Protein AF-A0A2E7L6V7-F1 (afdb_monomer)

Solvent-accessible surface area (backbone atoms only — not comparable to full-atom values): 5559 Å² total; per-residue (Å²): 116,68,71,61,56,53,53,53,53,52,56,51,52,53,55,54,58,60,67,68,71,63,79,80,83,72,82,75,73,57,62,66,57,50,54,50,49,60,50,43,75,73,68,57,79,59,90,92,52,82,79,77,80,49,75,49,62,51,98,85,68,48,78,46,48,50,69,78,49,65,98,52,96,78,87,86,82,90,79,81,90,126

Foldseek 3Di:
DVVVVVVVVVVVVVVVVVVVPDPPPDPPPPPVVVVVVVVCVVPPDDPPDDDDWDWDADPVRDIDICVVVPPDDDDDDDDDDD

Structure (mmCIF, N/CA/C/O backbone):
data_AF-A0A2E7L6V7-F1
#
_entry.id   AF-A0A2E7L6V7-F1
#
loop_
_atom_site.group_PDB
_atom_site.id
_atom_site.type_symbol
_atom_site.label_atom_id
_atom_site.label_alt_id
_atom_site.label_comp_id
_atom_site.label_asym_id
_atom_site.label_entity_id
_atom_site.label_seq_id
_atom_site.pdbx_PDB_ins_code
_atom_site.Cartn_x
_atom_site.Cartn_y
_atom_site.Cartn_z
_atom_site.occupancy
_atom_site.B_iso_or_equiv
_atom_site.auth_seq_id
_atom_site.auth_comp_id
_atom_site.auth_asym_id
_atom_site.auth_atom_id
_atom_site.pdbx_PDB_model_num
ATOM 1 N N . MET A 1 1 ? 46.940 -46.596 -39.662 1.00 62.03 1 MET A N 1
ATOM 2 C CA . MET A 1 1 ? 45.761 -45.701 -39.716 1.00 62.03 1 MET A CA 1
ATOM 3 C C . MET A 1 1 ? 44.952 -45.718 -38.410 1.00 62.03 1 MET A C 1
ATOM 5 O O . MET A 1 1 ? 44.642 -44.642 -37.922 1.00 62.03 1 MET A O 1
ATOM 9 N N . SER A 1 2 ? 44.724 -46.865 -37.751 1.00 69.62 2 SER A N 1
ATOM 10 C CA . SER A 1 2 ? 43.908 -46.926 -36.512 1.00 69.62 2 SER A CA 1
ATOM 11 C C . SER A 1 2 ? 44.448 -46.175 -35.284 1.00 69.62 2 SER A C 1
ATOM 13 O O . SER A 1 2 ? 43.660 -45.684 -34.486 1.00 69.62 2 SER A O 1
ATOM 15 N N . ARG A 1 3 ? 45.773 -46.034 -35.120 1.00 77.25 3 ARG A N 1
ATOM 16 C CA . ARG A 1 3 ? 46.357 -45.332 -33.956 1.00 77.25 3 ARG A CA 1
ATOM 17 C C . ARG A 1 3 ? 46.078 -43.825 -33.952 1.00 77.25 3 ARG A C 1
ATOM 19 O O . ARG A 1 3 ? 45.875 -43.250 -32.891 1.00 77.25 3 ARG A O 1
ATOM 26 N N . LEU A 1 4 ? 46.028 -43.208 -35.134 1.00 76.81 4 LEU A N 1
ATOM 27 C CA . LEU A 1 4 ? 45.753 -41.777 -35.280 1.00 76.81 4 LEU A CA 1
ATOM 28 C C . LEU A 1 4 ? 44.277 -41.473 -34.982 1.00 76.81 4 LEU A C 1
ATOM 30 O O . LEU A 1 4 ? 43.972 -40.565 -34.219 1.00 76.81 4 LEU A O 1
ATOM 34 N N . VAL A 1 5 ? 43.370 -42.297 -35.517 1.00 78.81 5 VAL A N 1
ATOM 35 C CA . VAL A 1 5 ? 41.918 -42.167 -35.311 1.00 78.81 5 VAL A CA 1
ATOM 36 C C . VAL A 1 5 ? 41.554 -42.323 -33.831 1.00 78.81 5 VAL A C 1
ATOM 38 O O . VAL A 1 5 ? 40.761 -41.544 -33.306 1.00 78.81 5 VAL A O 1
ATOM 41 N N . MET A 1 6 ? 42.186 -43.271 -33.131 1.00 79.00 6 MET A N 1
ATOM 42 C CA . MET A 1 6 ?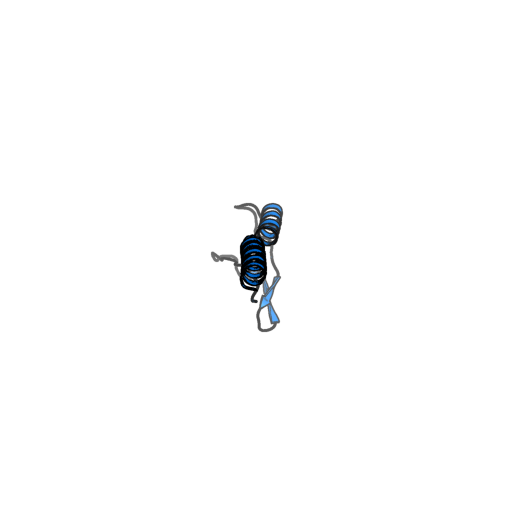 41.938 -43.496 -31.704 1.00 79.00 6 MET A CA 1
ATOM 43 C C . MET A 1 6 ? 42.435 -42.338 -30.827 1.00 79.00 6 MET A C 1
ATOM 45 O O . MET A 1 6 ? 41.773 -41.979 -29.857 1.00 79.00 6 MET A O 1
ATOM 49 N N . SER A 1 7 ? 43.557 -41.708 -31.195 1.00 80.69 7 SER A N 1
ATOM 50 C CA . SER A 1 7 ? 44.071 -40.534 -30.480 1.00 80.69 7 SER A CA 1
ATOM 51 C C . SER A 1 7 ? 43.148 -39.325 -30.630 1.00 80.69 7 SER A C 1
ATOM 53 O O . SER A 1 7 ? 42.879 -38.641 -29.648 1.00 80.69 7 SER A O 1
ATOM 55 N N . VAL A 1 8 ? 42.629 -39.079 -31.838 1.00 85.06 8 VAL A N 1
ATOM 56 C CA . VAL A 1 8 ? 41.713 -37.955 -32.096 1.00 85.06 8 VAL A CA 1
ATOM 57 C C . VAL A 1 8 ? 40.393 -38.141 -31.345 1.00 85.06 8 VAL A C 1
ATOM 59 O O . VAL A 1 8 ? 39.904 -37.194 -30.732 1.00 85.06 8 VAL A O 1
ATOM 62 N N . ALA A 1 9 ? 39.849 -39.362 -31.325 1.00 86.50 9 ALA A N 1
ATOM 63 C CA . ALA A 1 9 ? 38.621 -39.672 -30.595 1.00 86.50 9 ALA A CA 1
ATOM 64 C C . ALA A 1 9 ? 38.772 -39.459 -29.078 1.00 86.50 9 ALA A C 1
ATOM 66 O O . ALA A 1 9 ? 37.879 -38.897 -28.444 1.00 86.50 9 ALA A O 1
ATOM 67 N N . LEU A 1 10 ? 39.915 -39.852 -28.503 1.00 85.69 10 LEU A N 1
ATOM 68 C CA . LEU A 1 10 ? 40.190 -39.669 -27.078 1.00 85.69 10 LEU A CA 1
ATOM 69 C C . LEU A 1 10 ? 40.322 -38.184 -26.711 1.00 85.69 10 LEU A C 1
ATOM 71 O O . LEU A 1 10 ? 39.749 -37.743 -25.718 1.00 85.69 10 LEU A O 1
ATOM 75 N N . SER A 1 11 ? 41.021 -37.398 -27.534 1.00 85.06 11 SER A N 1
ATOM 76 C CA . SER A 1 11 ? 41.134 -35.949 -27.334 1.00 85.06 11 SER A CA 1
ATOM 77 C C . SER A 1 11 ? 39.774 -35.249 -27.415 1.00 85.06 11 SER A C 1
ATOM 79 O O . SER A 1 11 ? 39.494 -34.376 -26.595 1.00 85.06 11 SER A O 1
ATOM 81 N N . LEU A 1 12 ? 38.904 -35.660 -28.346 1.00 83.25 12 LEU A N 1
ATOM 82 C CA . LEU A 1 12 ? 37.549 -35.113 -28.457 1.00 83.25 12 LEU A CA 1
ATOM 83 C C . LEU A 1 12 ? 36.697 -35.443 -27.225 1.00 83.25 12 LEU A C 1
ATOM 85 O O . LEU A 1 12 ? 35.986 -34.579 -26.719 1.00 83.25 12 LEU A O 1
ATOM 89 N N . LEU A 1 13 ? 36.796 -36.677 -26.724 1.00 84.25 13 LEU A N 1
ATOM 90 C CA . LEU A 1 13 ? 36.067 -37.118 -25.538 1.00 84.25 13 LEU A CA 1
ATOM 91 C C . LEU A 1 13 ? 36.477 -36.316 -24.294 1.00 84.25 13 LEU A C 1
ATOM 93 O O . LEU A 1 13 ? 35.621 -35.906 -23.514 1.00 84.25 13 LEU A O 1
ATOM 97 N N . ILE A 1 14 ? 37.777 -36.047 -24.135 1.00 84.81 14 ILE A N 1
ATOM 98 C CA . ILE A 1 14 ? 38.310 -35.250 -23.021 1.00 84.81 14 ILE A CA 1
AT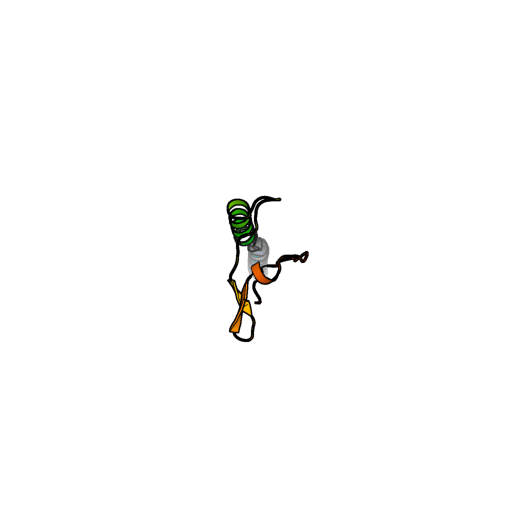OM 99 C C . ILE A 1 14 ? 37.801 -33.804 -23.092 1.00 84.81 14 ILE A C 1
ATOM 101 O O . ILE A 1 14 ? 37.369 -33.259 -22.078 1.00 84.81 14 ILE A O 1
ATOM 105 N N . LEU A 1 15 ? 37.794 -33.195 -24.282 1.00 80.25 15 LEU A N 1
ATOM 106 C CA . LEU A 1 15 ? 37.277 -31.835 -24.474 1.00 80.25 15 LEU A CA 1
ATOM 107 C C . LEU A 1 15 ? 35.770 -31.741 -24.187 1.00 80.25 15 LEU A C 1
ATOM 109 O O . LEU A 1 15 ? 35.317 -30.773 -23.576 1.00 80.25 15 LEU A O 1
ATOM 113 N N . LEU A 1 16 ? 34.999 -32.760 -24.575 1.00 78.69 16 LEU A N 1
ATOM 114 C CA . LEU A 1 16 ? 33.562 -32.829 -24.298 1.00 78.69 16 LEU A CA 1
ATOM 115 C C . LEU A 1 16 ? 33.265 -33.004 -22.803 1.00 78.69 16 LEU A C 1
ATOM 117 O O . LEU A 1 16 ? 32.359 -32.350 -22.286 1.00 78.69 16 LEU A O 1
ATOM 121 N N . LEU A 1 17 ? 34.042 -33.830 -22.094 1.00 76.94 17 LEU A N 1
ATOM 122 C CA . LEU A 1 17 ? 33.902 -33.986 -20.643 1.00 76.94 17 LEU A CA 1
ATOM 123 C C . LEU A 1 17 ? 34.235 -32.691 -19.890 1.00 76.94 17 LEU A C 1
ATOM 125 O O . LEU A 1 17 ? 33.575 -32.380 -18.900 1.00 76.94 17 LEU A O 1
ATOM 129 N N . TRP A 1 18 ? 35.220 -31.919 -20.360 1.00 73.88 18 TRP A N 1
ATOM 130 C CA . TRP A 1 18 ? 35.620 -30.672 -19.701 1.00 73.88 18 TRP A CA 1
ATOM 131 C C . TRP A 1 18 ? 34.564 -29.569 -19.839 1.00 73.88 18 TRP A C 1
ATOM 133 O O . TRP A 1 18 ? 34.309 -28.835 -18.885 1.00 73.88 18 TRP A O 1
ATOM 143 N N . ASN A 1 19 ? 33.896 -29.491 -20.993 1.00 70.75 19 ASN A N 1
ATOM 144 C CA . ASN A 1 19 ? 32.842 -28.502 -21.235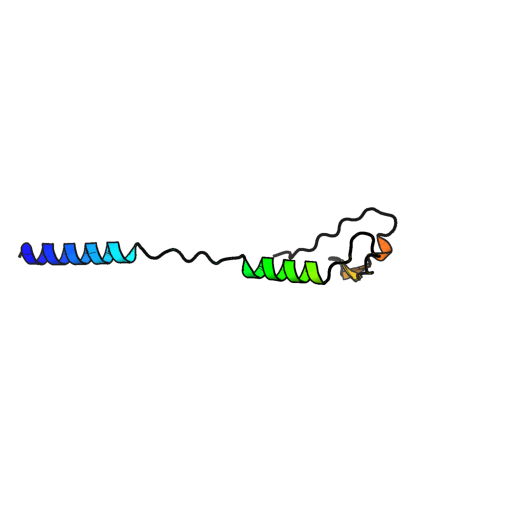 1.00 70.75 19 ASN A CA 1
ATOM 145 C C . ASN A 1 19 ? 31.536 -28.782 -20.474 1.00 70.75 19 ASN A C 1
ATOM 147 O O . ASN A 1 19 ? 30.710 -27.880 -20.339 1.00 70.75 19 ASN A O 1
ATOM 151 N N . HIS A 1 20 ? 31.335 -29.996 -19.953 1.00 63.25 20 HIS A N 1
ATOM 152 C CA . HIS A 1 20 ? 30.125 -30.343 -19.201 1.00 63.25 20 HIS A CA 1
ATOM 153 C C . HIS A 1 20 ? 30.122 -29.846 -17.747 1.00 63.25 20 HIS A C 1
ATOM 155 O O . HIS A 1 20 ? 29.076 -29.884 -17.100 1.00 63.25 20 HIS A O 1
ATOM 161 N N . LEU A 1 21 ? 31.256 -29.357 -17.234 1.00 62.50 21 LEU A N 1
ATOM 162 C CA . LEU A 1 21 ? 31.405 -28.909 -15.846 1.00 62.50 21 LEU A CA 1
ATOM 163 C C . LEU A 1 21 ? 31.299 -27.382 -15.688 1.00 62.50 21 LEU A C 1
ATOM 165 O O . LEU A 1 21 ? 31.942 -26.796 -14.821 1.00 62.50 21 LEU A O 1
ATOM 169 N N . ALA A 1 22 ? 30.502 -26.715 -16.525 1.00 65.44 22 ALA A N 1
ATOM 170 C CA . ALA A 1 22 ? 30.136 -25.325 -16.285 1.00 65.44 22 ALA A CA 1
ATOM 171 C C . ALA A 1 22 ? 29.013 -25.288 -15.230 1.00 65.44 22 ALA A C 1
ATOM 173 O O . ALA A 1 22 ? 27.915 -25.782 -15.505 1.00 65.44 22 ALA A O 1
ATOM 174 N N . PRO A 1 23 ? 29.236 -24.736 -14.022 1.00 62.81 23 PRO A N 1
ATOM 175 C CA . PRO A 1 23 ? 28.149 -24.538 -13.077 1.00 62.81 23 PRO A CA 1
ATOM 176 C C . PRO A 1 23 ? 27.131 -23.590 -13.713 1.00 62.81 23 PRO A C 1
ATOM 178 O O . PRO A 1 23 ? 27.467 -22.472 -14.103 1.00 62.81 23 PRO A O 1
ATOM 181 N N . ALA A 1 24 ? 25.884 -24.044 -13.833 1.00 63.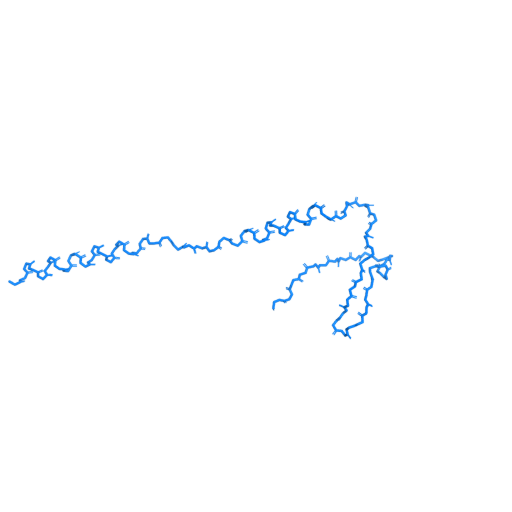19 24 ALA A N 1
ATOM 182 C CA . ALA A 1 24 ? 24.786 -23.197 -14.266 1.00 63.19 24 ALA A CA 1
ATOM 183 C C . ALA A 1 24 ? 24.694 -22.001 -13.306 1.00 63.19 24 ALA A C 1
ATOM 185 O O . ALA A 1 24 ? 24.344 -22.159 -12.136 1.00 63.19 24 ALA A O 1
ATOM 186 N N . GLN A 1 25 ? 25.043 -20.803 -13.782 1.00 61.59 25 GLN A N 1
ATOM 187 C CA . GLN A 1 25 ? 24.848 -19.569 -13.029 1.00 61.59 25 GLN A CA 1
ATOM 188 C C . GLN A 1 25 ? 23.341 -19.332 -12.896 1.00 61.59 25 GLN A C 1
ATOM 190 O O . GLN A 1 25 ? 22.705 -18.773 -13.787 1.00 61.59 25 GLN A O 1
ATOM 195 N N . GLN A 1 26 ? 22.751 -19.792 -11.793 1.00 61.31 26 GLN A N 1
ATOM 196 C CA . GLN A 1 26 ? 21.388 -19.426 -11.431 1.00 61.31 26 GLN A CA 1
ATOM 197 C C . GLN A 1 26 ? 21.383 -17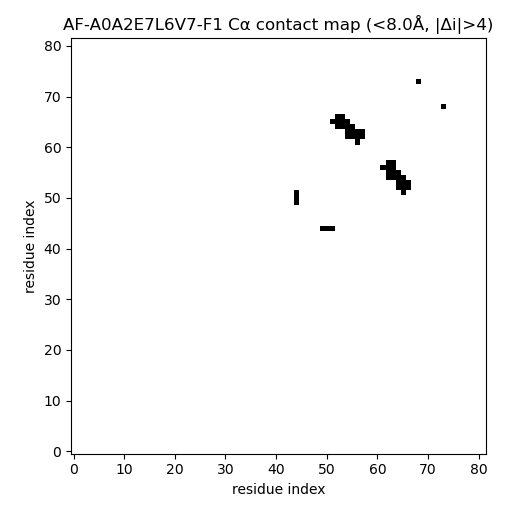.937 -11.053 1.00 61.31 26 GLN A C 1
ATOM 199 O O . GLN A 1 26 ? 22.131 -17.544 -10.152 1.00 61.31 26 GLN A O 1
ATOM 204 N N . PRO A 1 27 ? 20.578 -17.087 -11.716 1.00 59.78 27 PRO A N 1
ATOM 205 C CA . PRO A 1 27 ? 20.465 -15.690 -11.333 1.00 59.78 27 PRO A CA 1
ATOM 206 C C . PRO A 1 27 ? 19.905 -15.618 -9.910 1.00 59.78 27 PRO A C 1
ATOM 208 O O . PRO A 1 27 ? 18.782 -16.043 -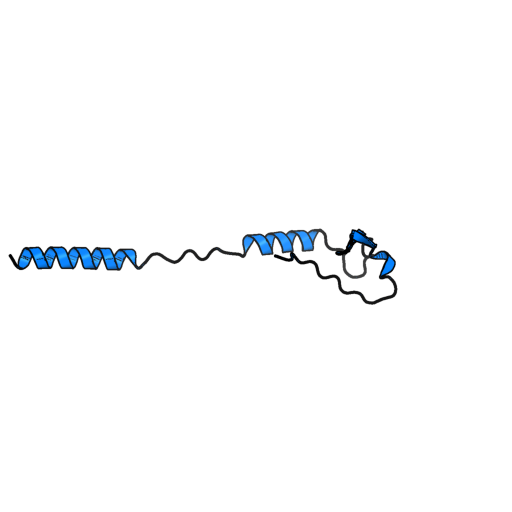9.637 1.00 59.78 27 PRO A O 1
ATOM 211 N N . SER A 1 28 ? 20.708 -15.103 -8.982 1.00 58.12 28 SER A N 1
ATOM 212 C CA . SER A 1 28 ? 20.311 -14.881 -7.598 1.00 58.12 28 SER A CA 1
ATOM 213 C C . SER A 1 28 ? 19.282 -13.749 -7.543 1.00 58.12 28 SER A C 1
ATOM 215 O O . SER A 1 28 ? 19.600 -12.567 -7.449 1.00 58.12 28 SER A O 1
ATOM 217 N N . SER A 1 29 ? 18.002 -14.111 -7.563 1.00 60.72 29 SER A N 1
ATOM 218 C CA . SER A 1 29 ? 16.866 -13.194 -7.390 1.00 60.72 29 SER A CA 1
ATOM 219 C C . SER A 1 29 ? 16.783 -12.560 -5.986 1.00 60.72 29 SER A C 1
ATOM 221 O O . SER A 1 29 ? 15.770 -11.956 -5.632 1.00 60.72 29 SER A O 1
ATOM 223 N N . SER A 1 30 ? 17.810 -12.726 -5.147 1.00 63.41 30 SER A N 1
ATOM 224 C CA . SER A 1 30 ? 17.843 -12.253 -3.763 1.00 63.41 30 SER A CA 1
ATOM 225 C C . SER A 1 30 ? 18.047 -10.741 -3.656 1.00 63.41 30 SER A C 1
ATOM 227 O O . SER A 1 30 ? 17.495 -10.125 -2.748 1.00 63.41 30 SER A O 1
ATOM 229 N N . SER A 1 31 ? 18.765 -10.117 -4.594 1.00 76.44 31 SER A N 1
ATOM 230 C CA . SER A 1 31 ? 19.161 -8.705 -4.480 1.00 76.44 31 SER A CA 1
ATOM 231 C C . SER A 1 31 ? 17.972 -7.736 -4.517 1.00 76.44 31 SER A C 1
ATOM 233 O O . SER A 1 31 ? 17.866 -6.853 -3.666 1.00 76.44 31 SER A O 1
ATOM 235 N N . GLY A 1 32 ? 17.037 -7.927 -5.455 1.00 83.38 32 GLY A N 1
ATOM 236 C CA . GLY A 1 32 ? 15.878 -7.045 -5.626 1.00 83.38 32 GLY A CA 1
ATOM 237 C C . GLY A 1 32 ? 14.886 -7.118 -4.463 1.00 83.38 32 GLY A C 1
ATOM 238 O O . GLY A 1 32 ? 14.484 -6.089 -3.918 1.00 83.38 32 GLY A O 1
ATOM 239 N N . ARG A 1 33 ? 14.530 -8.335 -4.028 1.00 83.44 33 ARG A N 1
ATOM 240 C CA . ARG A 1 33 ? 13.621 -8.543 -2.887 1.00 83.44 33 ARG A CA 1
ATOM 241 C C . ARG A 1 33 ? 14.219 -7.997 -1.592 1.00 83.44 33 ARG A C 1
ATOM 243 O O . ARG A 1 33 ? 13.521 -7.335 -0.832 1.00 83.44 33 ARG A O 1
ATOM 250 N N . GLN A 1 34 ? 15.506 -8.244 -1.356 1.00 88.25 34 GLN A N 1
ATOM 251 C CA . GLN A 1 34 ? 16.185 -7.772 -0.153 1.00 88.25 34 GLN A CA 1
ATOM 252 C C . GLN A 1 34 ? 16.264 -6.240 -0.109 1.00 88.25 34 GLN A C 1
ATOM 254 O O . GLN A 1 34 ? 16.013 -5.646 0.9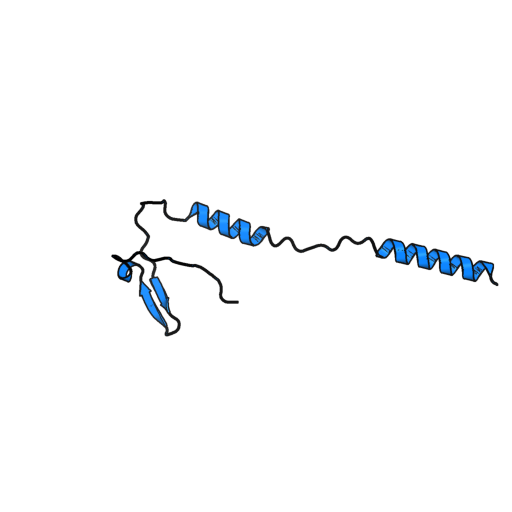36 1.00 88.25 34 GLN A O 1
ATOM 259 N N . ALA A 1 35 ? 16.528 -5.588 -1.245 1.00 88.38 35 ALA A N 1
ATOM 260 C CA . ALA A 1 35 ? 16.501 -4.130 -1.334 1.00 88.38 35 ALA A CA 1
ATOM 261 C C . ALA A 1 35 ? 15.099 -3.549 -1.068 1.00 88.38 35 ALA A C 1
ATOM 263 O O . ALA A 1 35 ? 14.984 -2.521 -0.401 1.00 88.38 35 ALA A O 1
ATOM 264 N N . MET A 1 36 ? 14.038 -4.202 -1.560 1.00 86.38 36 MET A N 1
ATOM 265 C CA . MET A 1 36 ? 12.650 -3.810 -1.280 1.00 86.38 36 MET A CA 1
ATOM 266 C C . MET A 1 36 ? 12.334 -3.924 0.215 1.00 86.38 36 MET A C 1
ATOM 268 O O . MET A 1 36 ? 11.843 -2.965 0.807 1.00 86.38 36 MET A O 1
ATOM 272 N N . GLN A 1 37 ? 12.685 -5.056 0.833 1.00 88.38 37 GLN A N 1
ATOM 273 C CA . GLN A 1 37 ? 12.460 -5.287 2.259 1.00 88.38 37 GLN A CA 1
ATOM 274 C C . GLN A 1 37 ? 13.160 -4.221 3.110 1.00 88.38 37 GLN A C 1
ATOM 276 O O . GLN A 1 37 ? 12.523 -3.556 3.914 1.00 88.38 37 GLN A O 1
ATOM 281 N N . GLN A 1 38 ? 14.440 -3.952 2.843 1.00 91.56 38 GLN A N 1
ATOM 282 C CA . GLN A 1 38 ? 15.204 -2.940 3.580 1.00 91.56 38 GLN A CA 1
ATOM 283 C C . GLN A 1 38 ? 14.654 -1.516 3.436 1.00 91.56 38 GLN A C 1
ATOM 285 O O . GLN A 1 38 ? 14.937 -0.664 4.280 1.00 91.56 38 GLN A O 1
ATOM 290 N N . ARG A 1 39 ? 13.965 -1.202 2.333 1.00 90.06 39 ARG A N 1
ATOM 291 C CA . ARG A 1 39 ? 13.293 0.094 2.156 1.00 90.06 39 ARG A CA 1
ATOM 292 C C . ARG A 1 39 ? 12.000 0.140 2.955 1.00 90.06 39 ARG A C 1
ATOM 294 O O . ARG A 1 39 ? 11.750 1.146 3.607 1.00 90.06 39 ARG A O 1
ATOM 301 N N . PHE A 1 40 ? 11.226 -0.943 2.920 1.00 88.31 40 PHE A N 1
ATOM 302 C CA . PHE A 1 40 ? 10.007 -1.069 3.706 1.00 88.31 40 PHE A CA 1
ATOM 303 C C . PHE A 1 40 ? 10.311 -0.969 5.201 1.00 88.31 40 PHE A C 1
ATOM 305 O O . PHE A 1 40 ? 9.764 -0.097 5.858 1.00 88.31 40 PHE A O 1
ATOM 312 N N . ASP A 1 41 ? 11.269 -1.745 5.708 1.00 90.00 41 ASP A N 1
ATOM 313 C CA . ASP A 1 41 ? 11.639 -1.748 7.130 1.00 90.00 41 ASP A CA 1
ATOM 314 C C . ASP A 1 41 ? 12.078 -0.363 7.639 1.00 90.00 41 ASP A C 1
ATOM 316 O O . ASP A 1 41 ? 11.904 -0.046 8.810 1.00 90.00 41 ASP A O 1
ATOM 320 N N . ARG A 1 42 ? 12.642 0.478 6.760 1.00 91.56 42 ARG A N 1
ATOM 321 C CA . ARG A 1 42 ? 13.078 1.843 7.098 1.00 91.56 42 ARG A CA 1
ATOM 322 C C . ARG A 1 42 ? 11.971 2.893 7.044 1.00 91.56 42 ARG A C 1
ATOM 324 O O . ARG A 1 42 ? 12.134 3.945 7.652 1.00 91.56 42 ARG A O 1
ATOM 331 N N . ALA A 1 43 ? 10.917 2.664 6.266 1.00 89.38 43 ALA A N 1
ATOM 332 C CA . ALA A 1 43 ? 9.893 3.669 5.970 1.00 89.38 43 ALA A CA 1
ATOM 333 C C . ALA A 1 43 ? 8.491 3.283 6.462 1.00 89.38 43 ALA A C 1
ATOM 335 O O . ALA A 1 43 ? 7.588 4.120 6.447 1.00 89.38 43 ALA A O 1
ATOM 336 N N . ALA A 1 44 ? 8.287 2.025 6.854 1.00 89.69 44 ALA A N 1
ATOM 337 C CA . ALA A 1 44 ? 7.012 1.542 7.348 1.00 89.69 44 ALA A CA 1
ATOM 338 C C . ALA A 1 44 ? 6.646 2.240 8.670 1.00 89.69 44 ALA A C 1
ATOM 340 O O . ALA A 1 44 ? 7.516 2.434 9.521 1.00 89.69 44 ALA A O 1
ATOM 341 N N . PRO A 1 45 ? 5.365 2.594 8.868 1.00 90.00 45 PRO A N 1
ATOM 342 C CA . PRO A 1 45 ? 4.889 3.074 10.157 1.00 90.00 45 PRO A CA 1
ATOM 343 C C . PRO A 1 45 ? 5.091 2.022 11.251 1.00 90.00 45 PRO A C 1
ATOM 345 O O . PRO A 1 45 ? 4.906 0.825 11.022 1.00 90.00 45 PRO A O 1
ATOM 348 N N . GLU A 1 46 ? 5.415 2.473 12.460 1.00 92.00 46 GLU A N 1
ATOM 349 C CA . GLU A 1 46 ? 5.501 1.599 13.628 1.00 92.00 46 GLU A CA 1
ATOM 350 C C . GLU A 1 46 ? 4.121 1.037 14.000 1.00 92.00 46 GLU A C 1
ATOM 352 O O . GLU A 1 46 ? 3.082 1.671 13.781 1.00 92.00 46 GLU A O 1
ATOM 357 N N . LEU A 1 47 ? 4.093 -0.145 14.616 1.00 90.44 47 LEU A N 1
ATOM 358 C CA . LEU A 1 47 ? 2.848 -0.731 15.108 1.00 90.44 47 LEU A CA 1
ATOM 359 C C . LEU A 1 47 ? 2.218 0.166 16.182 1.00 90.44 47 LEU A C 1
ATOM 361 O O . LEU A 1 47 ? 2.880 0.594 17.121 1.00 90.44 47 LEU A O 1
ATOM 365 N N . GLY A 1 48 ? 0.920 0.438 16.038 1.00 91.38 48 GLY A N 1
ATOM 366 C CA . GLY A 1 48 ? 0.178 1.335 16.929 1.00 91.38 48 GLY A CA 1
ATOM 367 C C . GLY A 1 48 ? 0.333 2.825 16.606 1.00 91.38 48 GLY A C 1
ATOM 368 O O . GLY A 1 48 ? -0.420 3.631 17.151 1.00 91.38 48 GLY A O 1
ATOM 369 N N . SER A 1 49 ? 1.242 3.199 15.700 1.00 92.25 49 SER A N 1
ATOM 370 C CA . SER A 1 49 ? 1.316 4.569 15.189 1.00 92.25 49 SER A CA 1
ATOM 371 C C . SER A 1 49 ? 0.162 4.871 14.225 1.00 92.25 49 SER A C 1
ATOM 373 O O . SER A 1 49 ? -0.483 3.972 13.676 1.00 92.25 49 SER A O 1
ATOM 375 N N . ALA A 1 50 ? -0.128 6.159 14.025 1.00 89.75 50 ALA A N 1
ATOM 376 C CA . ALA A 1 50 ? -1.141 6.576 13.066 1.00 89.75 50 ALA A CA 1
ATOM 377 C C . ALA A 1 50 ? -0.708 6.201 11.640 1.00 89.75 50 ALA A C 1
ATOM 379 O O . ALA A 1 50 ? 0.360 6.602 11.178 1.00 89.75 50 ALA A O 1
ATOM 380 N N . PHE A 1 51 ? -1.562 5.465 10.928 1.00 89.31 51 PHE A N 1
ATOM 381 C CA . PHE A 1 51 ? -1.314 5.134 9.530 1.00 89.31 51 PHE A CA 1
ATOM 382 C C . PHE A 1 51 ? -1.418 6.401 8.650 1.00 89.31 51 PHE A C 1
ATOM 384 O O . PHE A 1 51 ? -2.384 7.160 8.811 1.00 89.31 51 PHE A O 1
ATOM 391 N N . PRO A 1 52 ? -0.456 6.660 7.740 1.00 89.31 52 PRO A N 1
ATOM 392 C CA . PRO A 1 52 ? -0.466 7.848 6.887 1.00 89.31 52 PRO A CA 1
ATOM 393 C C . PRO A 1 52 ? -1.670 7.842 5.944 1.00 89.31 52 PRO A C 1
ATOM 395 O O . PRO A 1 52 ? -2.084 6.784 5.477 1.00 89.31 52 PRO A O 1
ATOM 398 N N . ASP A 1 53 ? -2.213 9.020 5.622 1.00 92.50 53 ASP A N 1
ATOM 399 C CA . ASP A 1 53 ? -3.288 9.087 4.632 1.00 92.50 53 ASP A CA 1
ATOM 400 C C . ASP A 1 53 ? -2.723 8.991 3.210 1.00 92.50 53 ASP A C 1
ATOM 402 O O . ASP A 1 53 ? -2.179 9.955 2.668 1.00 92.50 53 ASP A O 1
ATOM 406 N N . LEU A 1 54 ? -2.824 7.803 2.619 1.00 91.31 54 LEU A N 1
ATOM 407 C CA . LEU A 1 54 ? -2.414 7.529 1.248 1.00 91.31 54 LEU A CA 1
ATOM 408 C C . LEU A 1 54 ? -3.566 7.813 0.286 1.00 91.31 54 LEU A C 1
ATOM 410 O O . LEU A 1 54 ? -4.718 7.482 0.571 1.00 91.31 54 LEU A O 1
ATOM 414 N N . ARG A 1 55 ? -3.229 8.369 -0.881 1.00 94.62 55 ARG A N 1
ATOM 415 C CA . ARG A 1 55 ? -4.143 8.587 -2.009 1.00 94.62 55 ARG A CA 1
ATOM 416 C C . ARG A 1 55 ? -3.659 7.758 -3.196 1.00 94.62 55 ARG A C 1
ATOM 418 O O . ARG A 1 55 ? -2.474 7.791 -3.525 1.00 94.62 55 ARG A O 1
ATOM 425 N N . ALA A 1 56 ? -4.562 7.015 -3.817 1.00 92.12 56 ALA A N 1
ATOM 426 C CA . ALA A 1 56 ? -4.305 6.206 -5.003 1.00 92.12 56 ALA A CA 1
ATOM 427 C C . ALA A 1 56 ? -5.484 6.324 -5.973 1.00 92.12 56 ALA A C 1
ATOM 429 O O . ALA A 1 56 ? -6.496 6.939 -5.652 1.00 92.12 56 ALA A O 1
ATOM 430 N N . TYR A 1 57 ? -5.358 5.729 -7.152 1.00 93.38 57 TYR A N 1
ATOM 431 C CA . TYR A 1 57 ? -6.441 5.647 -8.123 1.00 93.38 57 TYR A CA 1
ATOM 432 C C . TYR A 1 57 ? -6.776 4.183 -8.371 1.00 93.38 57 TYR A C 1
ATOM 434 O O . TYR A 1 57 ? -5.873 3.347 -8.455 1.00 93.38 57 TYR A O 1
ATOM 442 N N . ASP A 1 58 ? -8.064 3.874 -8.458 1.00 90.94 58 ASP A N 1
ATOM 443 C CA . ASP A 1 58 ? -8.515 2.555 -8.883 1.00 90.94 58 ASP A CA 1
ATOM 444 C C . ASP A 1 58 ? -8.403 2.385 -10.410 1.00 90.94 58 ASP A C 1
ATOM 446 O O . ASP A 1 58 ? -7.958 3.277 -11.138 1.00 90.94 58 ASP A O 1
ATOM 450 N N . SER A 1 59 ? -8.818 1.223 -10.915 1.00 91.38 59 SER A N 1
ATOM 451 C CA . SER A 1 59 ? -8.765 0.903 -12.346 1.00 91.38 59 SER A CA 1
ATOM 452 C C . SER A 1 59 ? -9.662 1.781 -13.224 1.00 91.38 59 SER A C 1
ATOM 454 O O . SER A 1 59 ? -9.459 1.824 -14.436 1.00 91.38 59 SER A O 1
ATOM 456 N N . SER A 1 60 ? -10.637 2.481 -12.641 1.00 95.81 60 SER A N 1
ATOM 457 C CA . SER A 1 60 ? -11.496 3.442 -13.342 1.00 95.81 60 SER A CA 1
ATOM 458 C C . SER A 1 60 ? -10.922 4.862 -13.345 1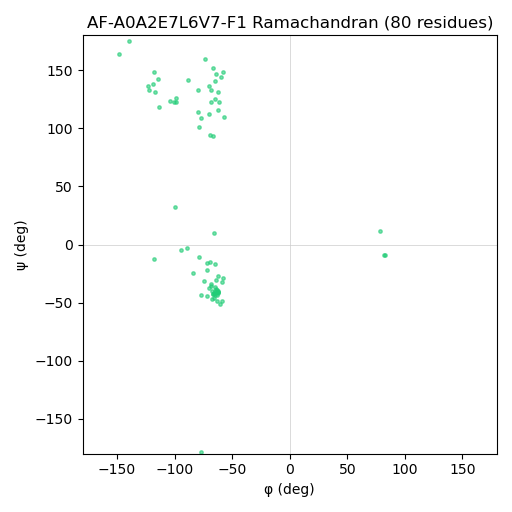.00 95.81 60 SER A C 1
ATOM 460 O O . SER A 1 60 ? -11.505 5.761 -13.948 1.00 95.81 60 SER A O 1
ATOM 462 N N . GLY A 1 61 ? -9.782 5.076 -12.678 1.00 95.62 61 GLY A N 1
ATOM 463 C CA . GLY A 1 61 ? -9.206 6.401 -12.466 1.00 95.62 61 GLY A CA 1
ATOM 464 C C . GLY A 1 61 ? -9.899 7.186 -11.353 1.00 95.62 61 GLY A C 1
ATOM 465 O O . GLY A 1 61 ? -9.658 8.385 -11.213 1.00 95.62 61 GLY A O 1
ATOM 466 N N . LYS A 1 62 ? -10.754 6.544 -10.550 1.00 94.81 62 LYS A N 1
ATOM 467 C CA . LYS A 1 62 ? -11.365 7.184 -9.388 1.00 94.81 62 LYS A CA 1
ATOM 468 C C . LYS A 1 62 ? -10.366 7.185 -8.242 1.00 94.81 62 LYS A C 1
ATOM 470 O O . LYS A 1 62 ? -9.745 6.173 -7.925 1.00 94.81 62 LYS A O 1
ATOM 475 N N . GLU A 1 63 ? -10.237 8.336 -7.600 1.00 95.38 63 GLU A N 1
ATOM 476 C CA . GLU A 1 63 ? -9.365 8.479 -6.448 1.00 95.38 63 GLU A CA 1
ATOM 477 C C . GLU A 1 63 ? -9.922 7.732 -5.225 1.00 95.38 63 GLU A C 1
ATOM 479 O O . GLU A 1 63 ? -11.112 7.812 -4.904 1.00 95.38 63 GLU A O 1
ATOM 484 N N . ILE A 1 64 ? -9.038 7.027 -4.527 1.00 93.06 64 ILE A N 1
ATOM 485 C CA . ILE A 1 64 ? -9.289 6.360 -3.254 1.00 93.06 64 ILE A CA 1
ATOM 486 C C . ILE A 1 64 ? -8.292 6.874 -2.213 1.00 93.06 64 ILE A C 1
ATOM 488 O O . ILE A 1 64 ? -7.099 6.999 -2.491 1.00 93.06 64 ILE A O 1
ATOM 492 N N . SER A 1 65 ? -8.777 7.161 -1.004 1.00 94.94 65 SER A N 1
ATOM 493 C CA . SER A 1 65 ? -7.942 7.543 0.135 1.00 94.94 65 SER A CA 1
ATOM 494 C C . SER A 1 65 ? -8.067 6.533 1.267 1.00 94.94 65 SER A C 1
ATOM 496 O O . SER A 1 65 ? -9.128 5.946 1.494 1.00 94.94 65 SER A O 1
ATOM 498 N N . THR A 1 66 ? -6.996 6.340 2.027 1.00 93.50 66 THR A N 1
ATOM 499 C CA . THR A 1 66 ? -7.033 5.443 3.193 1.00 93.50 66 THR A CA 1
ATOM 500 C C . THR A 1 66 ? -7.842 6.018 4.352 1.00 93.50 66 THR A C 1
ATOM 502 O O . THR A 1 66 ? -8.371 5.266 5.169 1.00 93.50 66 THR A O 1
ATOM 505 N N . SER A 1 67 ? -8.0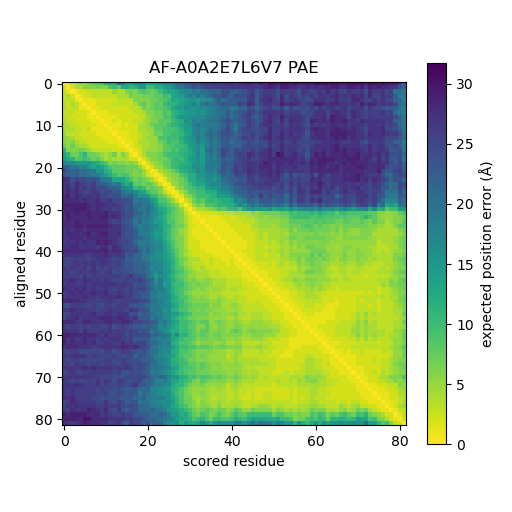30 7.339 4.402 1.00 93.31 67 SER A N 1
ATOM 506 C CA . SER A 1 67 ? -8.957 7.997 5.324 1.00 93.31 67 SER A CA 1
ATOM 507 C C . SER A 1 67 ? -10.400 7.515 5.161 1.00 93.31 67 SER A C 1
ATOM 509 O O . SER A 1 67 ? -11.099 7.398 6.168 1.00 93.31 67 SER A O 1
ATOM 511 N N . ALA A 1 68 ? -10.822 7.144 3.948 1.00 92.00 68 ALA A N 1
ATOM 512 C CA . ALA A 1 68 ? -12.143 6.564 3.699 1.00 92.00 68 ALA A CA 1
ATOM 513 C C . ALA A 1 68 ? -12.312 5.140 4.273 1.00 92.00 68 ALA A C 1
ATOM 515 O O . ALA A 1 68 ? -13.436 4.659 4.390 1.00 92.00 68 ALA A O 1
ATOM 516 N N . LEU A 1 69 ? -11.216 4.468 4.646 1.00 90.62 69 LEU A N 1
ATOM 517 C CA . LEU A 1 69 ? -11.213 3.095 5.172 1.00 90.62 69 LEU A CA 1
ATOM 518 C C . LEU A 1 69 ? -11.243 3.049 6.711 1.00 90.62 69 LEU A C 1
ATOM 520 O O . LEU A 1 69 ? -11.333 1.973 7.305 1.00 90.62 69 LEU A O 1
ATOM 524 N N . ARG A 1 70 ? -11.179 4.211 7.378 1.00 91.00 70 ARG A N 1
ATOM 525 C CA . ARG A 1 70 ? -11.202 4.317 8.845 1.00 91.00 70 ARG A CA 1
ATOM 526 C C . ARG A 1 70 ? -12.471 3.696 9.438 1.00 91.00 70 ARG A C 1
ATOM 528 O O . ARG A 1 70 ? -13.535 3.715 8.832 1.00 91.00 70 ARG A O 1
ATOM 535 N N . GLY A 1 71 ? -12.343 3.153 10.648 1.00 92.12 71 GLY A N 1
ATOM 536 C CA . GLY A 1 71 ? -13.422 2.429 11.330 1.00 92.12 71 GLY A CA 1
ATOM 537 C C . GLY A 1 71 ? -13.559 0.963 10.907 1.00 92.12 71 GLY A C 1
ATOM 538 O O . GLY A 1 71 ? -14.257 0.213 11.580 1.00 92.12 71 GLY A O 1
ATOM 539 N N . ASN A 1 72 ? -12.848 0.536 9.858 1.00 93.31 72 ASN A N 1
ATOM 540 C CA . ASN A 1 72 ? -12.801 -0.852 9.410 1.00 93.31 72 ASN A CA 1
ATOM 541 C C . ASN A 1 72 ? -11.395 -1.430 9.583 1.00 93.31 72 ASN A C 1
ATOM 543 O O . ASN A 1 72 ? -10.394 -0.765 9.299 1.00 93.31 72 ASN A O 1
ATOM 547 N N . TYR A 1 73 ? -11.313 -2.701 9.976 1.00 93.56 73 TYR A N 1
ATOM 548 C CA . TYR A 1 73 ? -10.066 -3.454 9.877 1.00 93.56 73 TYR A CA 1
ATOM 549 C C . TYR A 1 73 ? -9.766 -3.722 8.404 1.00 93.56 73 TYR A C 1
ATOM 551 O O . TYR A 1 73 ? -10.482 -4.462 7.736 1.00 93.56 73 TYR A O 1
ATOM 559 N N . THR A 1 74 ? -8.708 -3.093 7.906 1.00 92.00 74 THR A N 1
ATOM 560 C CA . THR A 1 74 ? -8.350 -3.095 6.487 1.00 92.00 74 THR A CA 1
ATOM 561 C C . THR A 1 74 ? -6.944 -3.654 6.315 1.00 92.00 74 THR A C 1
ATOM 563 O O . THR A 1 74 ? -6.024 -3.241 7.018 1.00 92.00 74 THR A O 1
ATOM 566 N N . VAL A 1 75 ? -6.767 -4.568 5.359 1.00 92.12 75 VAL A N 1
ATOM 567 C CA . VAL A 1 75 ? -5.455 -5.098 4.962 1.00 92.12 75 VAL A CA 1
ATOM 568 C C . VAL A 1 75 ? -5.046 -4.459 3.638 1.00 92.12 75 VAL A C 1
ATOM 570 O O . VAL A 1 75 ? -5.771 -4.567 2.652 1.00 92.12 75 VAL A O 1
ATOM 573 N N . LEU A 1 76 ? -3.882 -3.806 3.611 1.00 89.25 76 LEU A N 1
ATOM 574 C CA . LEU A 1 76 ? -3.298 -3.235 2.396 1.00 89.25 76 LEU A CA 1
ATOM 575 C C . LEU A 1 76 ? -2.210 -4.165 1.862 1.00 89.25 76 LEU A C 1
ATOM 577 O O . LEU A 1 76 ? -1.240 -4.461 2.559 1.00 89.25 76 LEU A O 1
ATOM 581 N N . VAL A 1 77 ? -2.367 -4.608 0.617 1.00 88.31 77 VAL A N 1
ATOM 582 C CA . VAL A 1 77 ? -1.392 -5.458 -0.073 1.00 88.31 77 VAL A CA 1
ATOM 583 C C . VAL A 1 77 ? -0.792 -4.662 -1.224 1.00 88.31 77 VAL A C 1
ATOM 585 O O . VAL A 1 77 ? -1.505 -4.257 -2.139 1.00 88.31 77 VAL A O 1
ATOM 588 N N . PHE A 1 78 ? 0.521 -4.445 -1.184 1.00 83.00 78 PHE A N 1
ATOM 589 C CA . PHE A 1 78 ? 1.258 -3.788 -2.261 1.00 83.00 78 PHE A CA 1
ATOM 590 C C . PHE A 1 78 ? 1.933 -4.841 -3.134 1.00 83.00 78 PHE A C 1
ATOM 592 O O . PHE A 1 78 ? 2.730 -5.645 -2.651 1.00 83.00 78 PHE A O 1
ATOM 599 N N . GLY A 1 79 ? 1.625 -4.825 -4.426 1.00 81.94 79 GLY A N 1
ATOM 600 C CA . GLY A 1 79 ? 2.190 -5.740 -5.407 1.00 81.94 79 GLY A CA 1
ATOM 601 C C . GLY A 1 79 ? 2.313 -5.074 -6.770 1.00 81.94 79 GLY A C 1
ATOM 602 O O . GLY A 1 79 ? 1.715 -4.032 -7.028 1.00 81.94 79 GLY A O 1
ATOM 603 N N . CYS A 1 80 ? 3.108 -5.683 -7.638 1.00 77.12 80 CYS A N 1
ATOM 604 C CA . CYS A 1 80 ? 3.155 -5.347 -9.052 1.00 77.12 80 CYS A CA 1
ATOM 605 C C . CYS A 1 80 ? 2.285 -6.366 -9.793 1.00 77.12 80 CYS A C 1
ATOM 607 O O . CYS A 1 80 ? 2.496 -7.568 -9.620 1.00 77.12 80 CYS A O 1
ATOM 609 N N . LEU A 1 81 ? 1.315 -5.903 -10.587 1.00 68.69 81 LEU A N 1
ATOM 610 C CA . LEU A 1 81 ? 0.734 -6.741 -11.633 1.00 68.69 81 LEU A CA 1
ATOM 611 C C . LEU A 1 81 ? 1.735 -6.757 -12.789 1.00 68.69 81 LEU A C 1
ATOM 613 O O . LEU A 1 81 ? 1.942 -5.730 -13.432 1.00 68.69 81 LEU A O 1
ATOM 617 N N . THR A 1 82 ? 2.384 -7.899 -12.991 1.00 56.16 82 THR A N 1
ATOM 618 C CA . THR A 1 82 ? 3.196 -8.181 -14.183 1.00 56.16 82 THR A CA 1
ATOM 619 C C . THR A 1 82 ? 2.313 -8.543 -15.359 1.00 56.16 82 THR A C 1
ATOM 621 O O . THR A 1 82 ? 1.414 -9.388 -15.134 1.00 56.16 82 THR A O 1
#

Secondary structure (DSSP, 8-state):
-HHHHHHHHHHHHHHHHHHTT-------THHHHHHHHHHHHHHSPPTTSPPP--EEE-TTS-EEEGGGGTTS----------

Mean predicted aligned error: 13.64 Å

Radius of gyration: 29.38 Å; Cα contacts (8 Å, |Δi|>4): 23; chains: 1; bounding box: 60×56×57 Å

pLDDT: mean 83.11, std 11.21, range [56.16, 95.81]

Sequence (82 aa):
MSRLVMSVALSLLILLLWNHLAPAQQPSSSSGRQAMQQRFDRAAPELGSAFPDLRAYDSSGKEISTSALRGNYTVLVFGCLT

Nearest PDB structures (foldseek):
  8qx8-assembly1_F  TM=3.008E-01  e=8.342E+00  Saccharomyces cerevisiae
  8yt8-assembly1_B  TM=3.122E-01  e=7.805E+00  Mus musculus